Protein AF-F4X712-F1 (afdb_monomer)

Foldseek 3Di:
DDPDAAEDEDDDDPVVVVVCVVVVHHYDDDDPPDLVPDPCSVPVVVVVCVVVVPDDDPDPVSVVVVVVVD

pLDDT: mean 72.27, std 11.82, range [40.69, 92.25]

Radius of gyration: 16.44 Å; Cα contacts (8 Å, |Δi|>4): 39; chains: 1; bounding box: 32×35×41 Å

Nearest PDB structures (foldseek):
  2f7t-assembly1_A-2  TM=9.182E-01  e=9.171E-07  Drosophila mauritiana
  3k9j-assembly2_A  TM=8.949E-01  e=1.164E-03  Homo sapiens
  3f2k-assembly2_B  TM=8.802E-01  e=4.407E-03  Homo sapiens

Solvent-accessible surface area (backbone atoms only — not comparable to full-atom values): 4607 Å² total; per-residue (Å²): 131,86,84,78,84,59,75,49,80,66,95,67,58,76,72,56,50,58,54,35,54,75,69,72,45,49,71,55,93,67,70,88,90,47,61,84,76,36,72,56,52,60,53,51,50,48,56,48,50,61,60,51,73,79,57,86,73,91,48,71,67,53,51,53,50,52,70,72,70,109

Organism: Acromyrmex echinatior (NCBI:txid103372)

InterPro domains:
  IPR036397 Ribonuclease H superfamily [G3DSA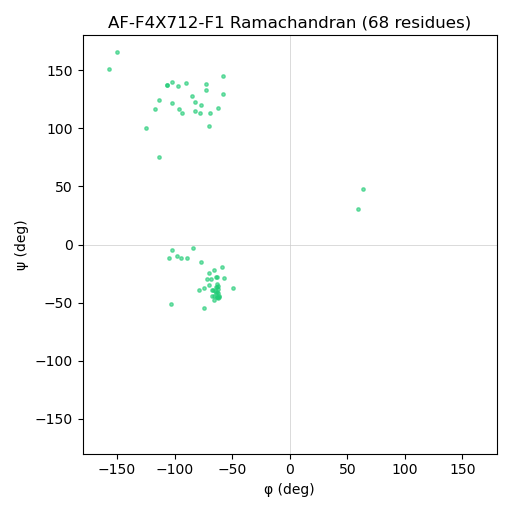:3.30.420.10] (1-69)
  IPR052709 Transposase-Methyltransferase Hybrid [PTHR46060] (3-65)

Mean predicted aligned error: 11.91 Å

Secondary structure (DSSP, 8-state):
---PPPEE-S---HHHHHHHHHTT-EEPPPPTT-TTS-HIIIIIHHHHHHHHTT---SSHHHHHHHHHH-

Structure (mmCIF, N/CA/C/O backbone):
data_AF-F4X712-F1
#
_entry.id   AF-F4X712-F1
#
loop_
_atom_site.group_PDB
_atom_site.id
_atom_site.type_symbol
_atom_site.label_atom_id
_atom_site.label_alt_id
_atom_site.label_comp_id
_atom_site.label_asym_id
_atom_site.label_entity_id
_atom_site.label_seq_id
_atom_site.pdbx_PDB_ins_code
_atom_site.Cartn_x
_atom_site.Cartn_y
_atom_site.Cartn_z
_atom_site.occupancy
_atom_site.B_iso_or_equiv
_atom_site.auth_seq_id
_atom_site.auth_comp_id
_atom_site.auth_asym_id
_atom_site.auth_atom_id
_atom_site.pdbx_PDB_model_num
ATOM 1 N N . MET A 1 1 ? -9.729 23.680 17.213 1.00 40.69 1 MET A N 1
ATOM 2 C CA . MET A 1 1 ? -8.984 22.846 16.244 1.00 40.69 1 MET A CA 1
ATOM 3 C C . MET A 1 1 ? -9.765 21.554 16.065 1.00 40.69 1 MET A C 1
ATOM 5 O O . MET A 1 1 ? -10.090 20.937 17.069 1.00 40.69 1 MET A O 1
ATOM 9 N N . ARG A 1 2 ? -10.198 21.217 14.844 1.00 49.50 2 ARG A N 1
ATOM 10 C CA . ARG A 1 2 ? -11.020 20.019 14.599 1.00 49.50 2 ARG A CA 1
ATOM 11 C C . ARG A 1 2 ? -10.095 18.803 14.611 1.00 49.50 2 ARG A C 1
ATOM 13 O O . ARG A 1 2 ? -9.231 18.708 13.742 1.00 49.50 2 ARG A O 1
ATOM 20 N N . GLN A 1 3 ? -10.240 17.918 15.593 1.00 57.50 3 GLN A N 1
ATOM 21 C CA . GLN 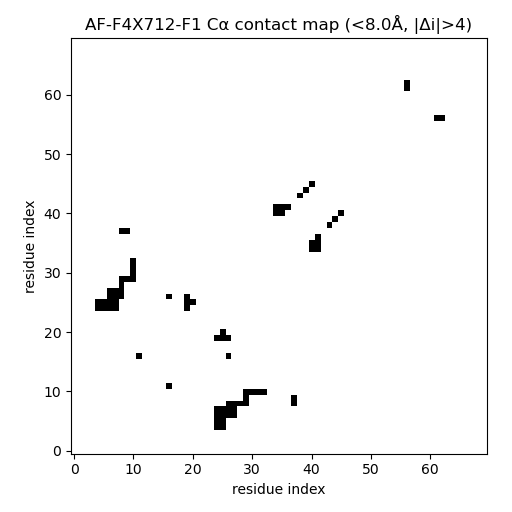A 1 3 ? -9.567 16.623 15.539 1.00 57.50 3 GLN A CA 1
ATOM 22 C C . GLN A 1 3 ? -10.232 15.805 14.433 1.00 57.50 3 GLN A C 1
ATOM 24 O O . GLN A 1 3 ? -11.423 15.511 14.504 1.00 57.50 3 GLN A O 1
ATOM 29 N N . HIS A 1 4 ? -9.482 15.531 13.369 1.00 58.97 4 HIS A N 1
ATOM 30 C CA . HIS A 1 4 ? -9.928 14.633 12.314 1.00 58.97 4 HIS A CA 1
ATOM 31 C C . HIS A 1 4 ? -9.652 13.212 12.794 1.00 58.97 4 HIS A C 1
ATOM 33 O O . HIS A 1 4 ? -8.526 12.886 13.165 1.00 58.97 4 HIS A O 1
ATOM 39 N N . LYS A 1 5 ? -10.706 12.399 12.852 1.00 62.75 5 LYS A N 1
ATOM 40 C CA . LYS A 1 5 ? -10.629 11.006 13.281 1.00 62.75 5 LYS A CA 1
ATOM 41 C C . LYS A 1 5 ? -10.054 10.183 12.130 1.00 62.75 5 LYS A C 1
ATOM 43 O O . LYS A 1 5 ? -10.620 10.191 11.039 1.00 62.75 5 LYS A O 1
ATOM 48 N N . VAL A 1 6 ? -8.923 9.523 12.364 1.00 68.81 6 VAL A N 1
ATOM 49 C CA . VAL A 1 6 ? -8.310 8.614 11.388 1.00 68.81 6 VAL A CA 1
ATOM 50 C C . VAL A 1 6 ? -8.964 7.246 11.538 1.00 68.81 6 VAL A C 1
ATOM 52 O O . VAL A 1 6 ? -9.044 6.715 12.647 1.00 68.81 6 VAL A O 1
ATOM 55 N N . ILE A 1 7 ? -9.448 6.706 10.421 1.00 68.75 7 ILE A N 1
ATOM 56 C CA . ILE A 1 7 ? -10.066 5.385 10.343 1.00 68.75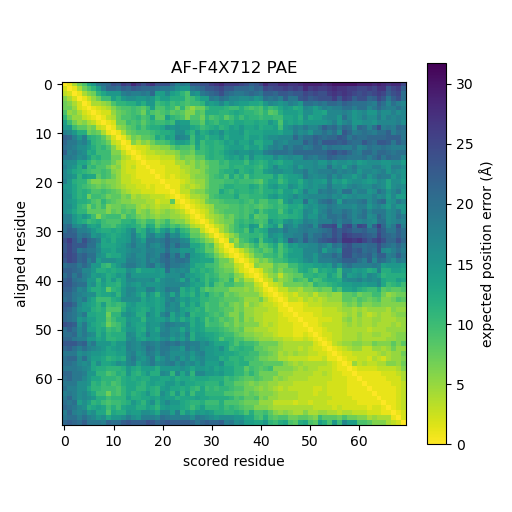 7 ILE A CA 1
ATOM 57 C C . ILE A 1 7 ? -9.156 4.503 9.495 1.00 68.75 7 ILE A C 1
ATOM 59 O O . ILE A 1 7 ? -8.849 4.857 8.355 1.00 68.75 7 ILE A O 1
ATOM 63 N N . LEU A 1 8 ? -8.731 3.368 10.047 1.00 64.50 8 LEU A N 1
ATOM 64 C CA . LEU A 1 8 ? -7.933 2.378 9.327 1.00 64.50 8 LEU A CA 1
ATOM 65 C C . LEU A 1 8 ? -8.756 1.143 8.971 1.00 64.50 8 LEU A C 1
ATOM 67 O O . LEU A 1 8 ? -9.495 0.614 9.804 1.00 64.50 8 LEU A O 1
ATOM 71 N N . LEU A 1 9 ? -8.562 0.665 7.741 1.00 61.94 9 LEU A N 1
ATOM 72 C CA . LEU A 1 9 ? -9.166 -0.548 7.201 1.00 61.94 9 LEU A CA 1
ATOM 73 C C . LEU A 1 9 ? -8.042 -1.472 6.701 1.00 61.94 9 LEU A C 1
ATOM 75 O O . LEU A 1 9 ? -7.469 -1.216 5.646 1.00 61.94 9 LEU A O 1
ATOM 79 N N . HIS A 1 10 ? -7.675 -2.489 7.486 1.00 62.62 10 HIS A N 1
ATOM 80 C CA . HIS A 1 10 ? -6.645 -3.473 7.125 1.00 62.62 10 HIS A CA 1
ATOM 81 C C . HIS A 1 10 ? -6.839 -4.777 7.920 1.00 62.62 10 HIS A C 1
ATOM 83 O O . HIS A 1 10 ? -7.294 -4.736 9.066 1.00 62.62 10 HIS A O 1
ATOM 89 N N . ASP A 1 11 ? -6.438 -5.920 7.355 1.00 62.22 11 ASP A N 1
ATOM 90 C CA . ASP A 1 11 ? -6.299 -7.180 8.094 1.00 62.22 11 ASP A CA 1
ATOM 91 C C . ASP A 1 11 ? -5.103 -7.068 9.055 1.00 62.22 11 ASP A C 1
ATOM 93 O O . ASP A 1 11 ? -3.938 -7.078 8.652 1.00 62.22 11 ASP A O 1
ATOM 97 N N . LEU A 1 12 ? -5.377 -6.853 10.342 1.00 63.22 12 LEU A N 1
ATOM 98 C CA . LEU A 1 12 ? -4.356 -6.534 11.343 1.00 63.22 12 LEU A CA 1
ATOM 99 C C . LEU A 1 12 ? -4.018 -7.765 12.185 1.00 63.22 12 LEU A C 1
ATOM 101 O O . LEU A 1 12 ? -4.870 -8.320 12.881 1.00 63.22 12 LEU A O 1
ATOM 105 N N . ALA A 1 13 ? -2.741 -8.157 12.182 1.00 65.94 13 ALA A N 1
ATOM 106 C CA . ALA A 1 13 ? -2.221 -9.106 13.159 1.00 65.94 13 ALA A CA 1
ATOM 107 C C . ALA A 1 13 ? -2.435 -8.559 14.583 1.00 65.94 13 ALA A C 1
ATOM 109 O O . ALA A 1 13 ? -2.331 -7.355 14.820 1.00 65.94 13 ALA A O 1
ATOM 110 N N . LYS A 1 14 ? -2.705 -9.447 15.546 1.00 64.75 14 LYS A N 1
ATOM 111 C CA . LYS A 1 14 ? -3.125 -9.100 16.919 1.00 64.75 14 LYS A CA 1
ATOM 112 C C . LYS A 1 14 ? -2.243 -8.038 17.601 1.00 64.75 14 LYS A C 1
ATOM 114 O O . LYS A 1 14 ? -2.768 -7.151 18.260 1.00 64.75 14 LYS A O 1
ATOM 119 N N . PHE A 1 15 ? -0.931 -8.089 17.368 1.00 70.00 15 PHE A N 1
ATOM 120 C CA . PHE A 1 15 ? 0.045 -7.125 17.887 1.00 70.00 15 PHE A CA 1
ATOM 121 C C . PHE A 1 15 ? -0.163 -5.690 17.365 1.00 70.00 15 PHE A C 1
ATOM 123 O O . PHE A 1 15 ? -0.010 -4.721 18.102 1.00 70.00 15 PHE A O 1
ATOM 130 N N . VAL A 1 16 ? -0.565 -5.535 16.101 1.00 69.62 16 VAL A N 1
ATOM 131 C CA . VAL A 1 16 ? -0.772 -4.215 15.484 1.00 69.62 16 VAL A CA 1
ATOM 132 C C . VAL A 1 16 ? -2.024 -3.539 16.047 1.00 69.62 16 VAL A C 1
ATOM 134 O O . VAL A 1 16 ? -2.062 -2.319 16.180 1.00 69.62 16 VAL A O 1
ATOM 137 N N . LYS A 1 17 ? -3.028 -4.325 16.457 1.00 69.56 17 LYS A N 1
ATOM 138 C CA . LYS A 1 17 ? -4.248 -3.805 17.085 1.00 69.56 17 LYS A CA 1
ATOM 139 C C . LYS A 1 17 ? -3.956 -3.095 18.412 1.00 69.56 17 LYS A C 1
ATOM 141 O O . LYS A 1 17 ? -4.437 -1.987 18.616 1.00 69.56 17 LYS A O 1
ATOM 146 N N . GLU A 1 18 ? -3.126 -3.6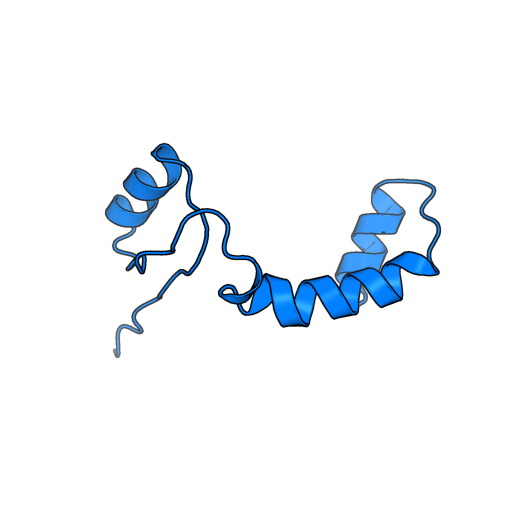95 19.265 1.00 76.00 18 GLU A N 1
ATOM 147 C CA . GLU A 1 18 ? -2.747 -3.122 20.568 1.00 76.00 18 GLU A CA 1
ATOM 148 C C . GLU A 1 18 ? -1.996 -1.787 20.403 1.00 76.00 18 GLU A C 1
ATOM 150 O O . GLU A 1 18 ? -2.242 -0.826 21.131 1.00 76.00 18 GLU A O 1
ATOM 155 N N . MET A 1 19 ? -1.134 -1.686 19.386 1.00 78.62 19 MET A N 1
ATOM 156 C CA . MET A 1 19 ? -0.429 -0.444 19.055 1.00 78.62 19 MET A CA 1
ATOM 157 C C . MET A 1 19 ? -1.375 0.648 18.527 1.00 78.62 19 MET A C 1
ATOM 159 O O . MET A 1 19 ? -1.223 1.816 18.878 1.00 78.62 19 MET A O 1
ATOM 163 N N . LEU A 1 20 ? -2.364 0.292 17.703 1.00 78.88 20 LEU A N 1
ATOM 164 C CA . LEU A 1 20 ? -3.342 1.247 17.165 1.00 78.88 20 LEU A CA 1
ATOM 165 C C . LEU A 1 20 ? -4.308 1.766 18.235 1.00 78.88 20 LEU A C 1
ATOM 167 O O . LEU A 1 20 ? -4.654 2.949 18.228 1.00 78.88 20 LEU A O 1
ATOM 171 N N . GLU A 1 21 ? -4.680 0.917 19.192 1.00 76.81 21 GLU A N 1
ATOM 172 C CA . GLU A 1 21 ? -5.430 1.324 20.382 1.00 76.81 21 GLU A CA 1
ATOM 173 C C . GLU A 1 21 ? -4.623 2.320 21.231 1.00 76.81 21 GLU A C 1
ATOM 175 O O . GLU A 1 21 ? -5.168 3.345 21.646 1.00 76.81 21 GLU A O 1
ATOM 180 N N . ALA A 1 22 ? -3.314 2.092 21.408 1.00 80.75 22 ALA A N 1
ATOM 181 C CA . ALA A 1 22 ? -2.416 3.028 22.092 1.00 80.75 22 ALA A CA 1
ATOM 182 C C . ALA A 1 22 ? -2.259 4.373 21.354 1.00 80.75 22 ALA A C 1
ATOM 184 O O . ALA A 1 22 ? -2.026 5.403 21.983 1.00 80.75 22 ALA A O 1
ATOM 185 N N . LEU A 1 23 ? -2.419 4.379 20.027 1.00 81.25 23 LEU A N 1
ATOM 186 C CA . LEU A 1 23 ? -2.416 5.587 19.195 1.00 81.25 23 LEU A CA 1
ATOM 187 C C . LEU A 1 23 ? -3.785 6.292 19.141 1.00 81.25 23 LEU A C 1
ATOM 189 O O . LEU A 1 23 ? -3.886 7.357 18.533 1.00 81.25 23 LEU A O 1
ATOM 193 N N . HIS A 1 24 ? -4.825 5.741 19.781 1.00 79.38 24 HIS A N 1
ATOM 194 C CA . HIS A 1 24 ? -6.219 6.205 19.718 1.00 79.38 24 HIS A CA 1
ATOM 195 C C . HIS A 1 24 ? -6.822 6.215 18.301 1.00 79.38 24 HIS A C 1
ATOM 197 O O . HIS A 1 24 ? -7.678 7.047 17.987 1.00 79.38 24 HIS A O 1
ATOM 203 N N . TRP A 1 25 ? -6.386 5.304 17.429 1.00 78.62 25 TRP A N 1
ATOM 204 C CA . TRP A 1 25 ? -6.925 5.183 16.073 1.00 78.62 25 TRP A CA 1
ATOM 205 C C . TRP A 1 25 ? -8.109 4.218 16.053 1.00 78.62 25 TRP A C 1
ATOM 207 O O . TRP A 1 25 ? -8.090 3.172 16.701 1.00 78.62 25 TRP A O 1
ATOM 217 N N . GLU A 1 26 ? -9.161 4.565 15.310 1.00 72.06 26 GLU A N 1
ATOM 218 C CA . GLU A 1 26 ? -10.325 3.692 15.184 1.00 72.06 26 GLU A CA 1
ATOM 219 C C . GLU A 1 26 ? -10.056 2.631 14.118 1.00 72.06 26 GLU A C 1
ATOM 221 O O . GLU A 1 26 ? -9.901 2.930 12.931 1.00 72.06 26 GLU A O 1
ATOM 226 N N . VAL A 1 27 ? -10.000 1.379 14.566 1.00 67.75 27 VAL A N 1
ATOM 227 C CA . VAL A 1 27 ? -9.890 0.210 13.697 1.00 67.75 27 VAL A CA 1
ATOM 228 C C . VAL A 1 27 ? -11.295 -0.304 13.417 1.00 67.75 27 VAL A C 1
ATOM 230 O O . VAL A 1 27 ? -11.978 -0.785 14.324 1.00 67.75 27 VAL A O 1
ATOM 233 N N . LEU A 1 28 ? -11.741 -0.201 12.166 1.00 68.25 28 LEU A N 1
ATOM 234 C CA . LEU A 1 28 ? -13.014 -0.788 11.758 1.00 68.25 28 LEU A CA 1
ATOM 235 C C . LEU A 1 28 ? -12.884 -2.319 11.692 1.00 68.25 28 LEU A C 1
ATOM 237 O O . LEU A 1 28 ? -11.873 -2.822 11.197 1.00 68.25 28 LEU A O 1
ATOM 241 N N . PRO A 1 29 ? -13.888 -3.077 12.169 1.00 62.97 29 PRO A N 1
ATOM 242 C CA . PRO A 1 29 ? -13.877 -4.528 12.056 1.00 62.97 29 PRO A CA 1
ATOM 243 C C . PRO A 1 29 ? -13.870 -4.930 10.576 1.00 62.97 29 PRO A C 1
ATOM 245 O O . PRO A 1 29 ? -14.812 -4.634 9.842 1.00 62.97 29 PRO A O 1
ATOM 248 N N . HIS A 1 30 ? -12.801 -5.602 10.151 1.00 61.38 30 HIS A N 1
ATOM 249 C CA . HIS A 1 30 ? -12.675 -6.187 8.820 1.00 61.38 30 HIS A CA 1
ATOM 250 C C . HIS A 1 30 ? -12.909 -7.699 8.901 1.00 61.38 30 HIS A C 1
ATOM 252 O O . HIS A 1 30 ? -12.492 -8.350 9.862 1.00 61.38 30 HIS A O 1
ATOM 258 N N . ALA A 1 31 ? -13.624 -8.254 7.924 1.00 58.28 31 ALA A N 1
ATOM 259 C CA . ALA A 1 31 ? -13.773 -9.697 7.803 1.00 58.28 31 ALA A CA 1
ATOM 260 C C . ALA A 1 31 ? -12.445 -10.291 7.320 1.00 58.28 31 ALA A C 1
ATOM 262 O O . ALA A 1 31 ? -11.869 -9.778 6.367 1.00 58.28 31 ALA A O 1
ATOM 263 N N . ALA A 1 32 ? -11.980 -11.366 7.959 1.00 56.88 32 ALA A N 1
ATOM 264 C CA . ALA A 1 32 ? -10.736 -12.014 7.559 1.00 56.88 32 ALA A CA 1
ATOM 265 C C . ALA A 1 32 ? -10.806 -12.457 6.086 1.00 56.88 32 ALA A C 1
ATOM 267 O O . ALA A 1 32 ? -11.752 -13.153 5.710 1.00 56.88 32 ALA A O 1
ATOM 268 N N . TYR A 1 33 ? -9.792 -12.099 5.289 1.00 54.06 33 TYR A N 1
ATOM 269 C CA . TYR A 1 33 ? -9.632 -12.500 3.884 1.00 54.06 33 TYR A CA 1
ATOM 270 C C . TYR A 1 33 ? -10.729 -12.004 2.930 1.00 54.06 33 TYR A C 1
ATOM 272 O O . TYR A 1 33 ? -11.238 -12.772 2.112 1.00 54.06 33 TYR A O 1
ATOM 280 N N . SER A 1 34 ? -11.074 -10.717 2.986 1.00 60.88 34 SER A N 1
ATOM 281 C CA . SER A 1 34 ? -11.991 -10.103 2.019 1.00 60.88 34 SER A CA 1
ATOM 282 C C . SER A 1 34 ? -11.262 -9.064 1.150 1.00 60.88 34 SER A C 1
ATOM 284 O O . SER A 1 34 ? -11.471 -7.866 1.344 1.00 60.88 34 SER A O 1
ATOM 286 N N . PRO A 1 35 ? -10.433 -9.485 0.170 1.00 56.22 35 PRO A N 1
ATOM 287 C CA . PRO A 1 35 ? -9.699 -8.567 -0.715 1.00 56.22 35 PRO A CA 1
ATOM 288 C C . PRO A 1 35 ? -10.616 -7.622 -1.515 1.00 56.22 35 PRO A C 1
ATOM 290 O O . PRO A 1 35 ? -10.186 -6.565 -1.959 1.00 56.22 35 PRO A O 1
ATOM 293 N N . ASP A 1 36 ? -11.904 -7.949 -1.652 1.00 59.88 36 ASP A N 1
ATOM 294 C CA . ASP A 1 36 ? -12.904 -7.073 -2.278 1.00 59.88 36 ASP A CA 1
ATOM 295 C C . ASP A 1 36 ? -13.373 -5.914 -1.371 1.00 59.88 36 ASP A C 1
ATOM 297 O O . ASP A 1 36 ? -14.003 -4.969 -1.844 1.00 59.88 36 ASP A O 1
ATOM 301 N N . CYS A 1 37 ? -13.094 -5.973 -0.064 1.00 57.16 37 CYS A N 1
ATOM 302 C CA . CYS A 1 37 ? -13.552 -4.989 0.922 1.00 57.16 37 CYS A CA 1
ATOM 303 C C . CYS A 1 37 ? -12.504 -3.920 1.257 1.00 57.16 37 CYS A C 1
ATOM 305 O O . CYS A 1 37 ? -12.838 -2.953 1.945 1.00 57.16 37 CYS A O 1
ATOM 307 N N . ALA A 1 38 ? -11.255 -4.073 0.814 1.00 64.44 38 ALA A N 1
ATOM 308 C CA . ALA A 1 38 ? -10.217 -3.066 0.982 1.00 64.44 38 ALA A CA 1
ATOM 309 C C . ALA A 1 38 ? -10.121 -2.211 -0.297 1.00 64.44 38 ALA A C 1
ATOM 311 O O . ALA A 1 38 ? -9.773 -2.724 -1.362 1.00 64.44 38 ALA A O 1
ATOM 312 N N . PRO A 1 39 ? -10.399 -0.894 -0.231 1.00 61.53 39 PRO A N 1
ATOM 313 C CA . PRO A 1 39 ? -10.316 -0.019 -1.403 1.00 61.53 39 PRO A CA 1
ATOM 314 C C . PRO A 1 39 ? -8.928 -0.015 -2.070 1.00 61.53 39 PRO A C 1
ATOM 316 O O . PRO A 1 39 ? -8.834 0.186 -3.282 1.00 61.53 39 PRO A O 1
ATOM 319 N N . SER A 1 40 ? -7.860 -0.263 -1.298 1.00 61.25 40 SER A N 1
ATOM 320 C CA . SER A 1 40 ? -6.492 -0.445 -1.802 1.00 61.25 40 SER A CA 1
ATOM 321 C C . SER A 1 40 ? -6.363 -1.668 -2.709 1.00 61.25 40 SER A C 1
ATOM 323 O O . SER A 1 40 ? -5.776 -1.582 -3.786 1.00 61.25 40 SER A O 1
ATOM 325 N N . ASP A 1 41 ? -6.943 -2.791 -2.302 1.00 64.50 41 ASP A N 1
ATOM 326 C CA . ASP A 1 41 ? -6.744 -4.103 -2.924 1.00 64.50 41 ASP A CA 1
ATOM 327 C C . ASP A 1 41 ? -7.486 -4.201 -4.254 1.00 64.50 41 ASP A C 1
ATOM 329 O O . ASP A 1 41 ? -6.943 -4.703 -5.241 1.00 64.50 41 ASP A O 1
ATOM 333 N N . TYR A 1 42 ? -8.682 -3.615 -4.333 1.00 63.25 42 TYR A N 1
ATOM 334 C CA . TYR A 1 42 ? -9.469 -3.635 -5.561 1.00 63.25 42 TYR A CA 1
ATOM 335 C C . TYR A 1 42 ? -9.009 -2.606 -6.609 1.00 63.25 42 TYR A C 1
ATOM 337 O O . TYR A 1 42 ? -9.006 -2.912 -7.804 1.00 63.25 42 TYR A O 1
ATOM 345 N N . HIS A 1 43 ? -8.625 -1.391 -6.197 1.00 65.44 43 HIS A N 1
ATOM 346 C CA . HIS A 1 43 ? -8.316 -0.303 -7.137 1.00 65.44 43 HIS A CA 1
ATOM 347 C C . HIS A 1 43 ? -6.816 -0.060 -7.327 1.00 65.44 43 HIS A C 1
ATOM 349 O O . HIS A 1 43 ? -6.351 -0.018 -8.467 1.00 65.44 43 HIS A O 1
ATOM 355 N N . LEU A 1 44 ? -6.056 0.091 -6.239 1.00 71.62 44 LEU A N 1
ATOM 356 C CA . LEU A 1 44 ? -4.645 0.479 -6.308 1.00 71.62 44 LEU A CA 1
ATOM 357 C C . LEU A 1 44 ? -3.780 -0.693 -6.775 1.00 71.62 44 LEU A C 1
ATOM 359 O O . LEU A 1 44 ? -3.090 -0.590 -7.788 1.00 71.62 44 LEU A O 1
ATOM 363 N N . PHE A 1 45 ? -3.874 -1.836 -6.096 1.00 72.19 45 PHE A N 1
ATOM 364 C CA . PHE A 1 45 ? -3.047 -3.001 -6.411 1.00 72.19 45 PHE A CA 1
ATOM 365 C C . PHE A 1 45 ? -3.399 -3.637 -7.757 1.00 72.19 45 PHE A C 1
ATOM 367 O O . PHE A 1 45 ? -2.510 -4.142 -8.436 1.00 72.19 45 PHE A O 1
ATOM 374 N N . ARG A 1 46 ? -4.658 -3.543 -8.206 1.00 75.69 46 ARG A N 1
ATOM 375 C CA . ARG A 1 46 ? -5.048 -3.988 -9.552 1.00 75.69 46 ARG A CA 1
ATOM 376 C C . ARG A 1 46 ? -4.403 -3.140 -10.648 1.00 75.69 46 ARG A C 1
ATOM 378 O O . ARG A 1 46 ? -3.844 -3.695 -11.587 1.00 75.69 46 ARG A O 1
ATOM 385 N N . SER A 1 47 ? -4.455 -1.812 -10.531 1.00 77.88 47 SER A N 1
ATOM 386 C CA . SER A 1 47 ? -3.802 -0.918 -11.498 1.00 77.88 47 SER A CA 1
ATOM 387 C C . SER A 1 47 ? -2.285 -1.107 -11.491 1.00 77.88 47 SER A C 1
ATOM 389 O O . SER A 1 47 ? -1.658 -1.154 -12.546 1.00 77.88 47 SER A O 1
ATOM 391 N N . MET A 1 48 ? -1.707 -1.271 -10.299 1.00 82.88 48 MET A N 1
ATOM 392 C CA . MET A 1 48 ? -0.281 -1.518 -10.116 1.00 82.88 48 MET A CA 1
ATOM 393 C C . MET A 1 48 ? 0.146 -2.854 -10.736 1.00 82.88 48 MET A C 1
ATOM 395 O O . MET A 1 48 ? 1.155 -2.903 -11.424 1.00 82.88 48 MET A O 1
ATOM 399 N N . ALA A 1 49 ? -0.644 -3.919 -10.574 1.00 82.31 49 ALA A N 1
ATOM 400 C CA . ALA A 1 49 ? -0.370 -5.226 -11.171 1.00 82.31 49 ALA A CA 1
ATOM 401 C C . ALA A 1 49 ? -0.357 -5.189 -12.707 1.00 82.31 49 ALA A C 1
ATOM 403 O O . ALA A 1 49 ? 0.458 -5.872 -13.319 1.00 82.31 49 ALA A O 1
ATOM 404 N N . HIS A 1 50 ? -1.221 -4.380 -13.330 1.00 82.31 50 HIS A N 1
ATOM 405 C CA . HIS A 1 50 ? -1.188 -4.179 -14.779 1.00 82.31 50 HIS A CA 1
ATOM 406 C C . HIS A 1 50 ? 0.092 -3.474 -15.238 1.00 82.31 50 HIS A C 1
ATOM 408 O O . HIS A 1 50 ? 0.703 -3.924 -16.199 1.00 82.31 50 HIS A O 1
ATOM 414 N N . ALA A 1 51 ? 0.518 -2.420 -14.539 1.00 82.12 51 ALA A N 1
ATOM 415 C CA . ALA A 1 51 ? 1.755 -1.708 -14.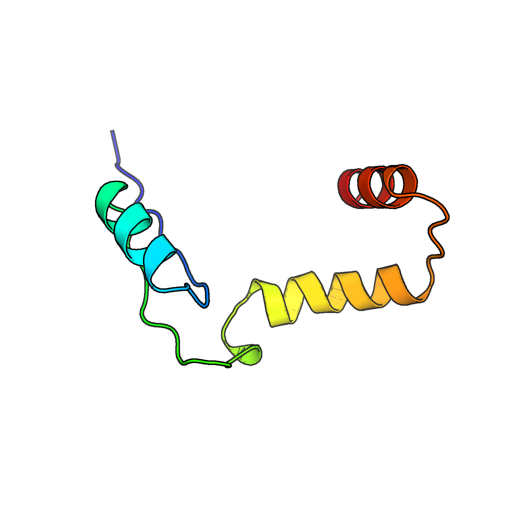864 1.00 82.12 51 ALA A CA 1
ATOM 416 C C . ALA A 1 51 ? 3.006 -2.576 -14.619 1.00 82.12 51 ALA A C 1
ATOM 418 O O . ALA A 1 51 ? 3.919 -2.598 -15.434 1.00 82.12 51 ALA A O 1
ATOM 419 N N . LEU A 1 52 ? 3.014 -3.360 -13.537 1.00 85.50 52 LEU A N 1
ATOM 420 C CA . LEU A 1 52 ? 4.114 -4.266 -13.190 1.00 85.50 52 LEU A CA 1
ATOM 421 C C . LEU A 1 52 ? 4.238 -5.470 -14.132 1.00 85.50 52 LEU A C 1
ATOM 423 O O . LEU A 1 52 ? 5.318 -6.042 -14.230 1.00 8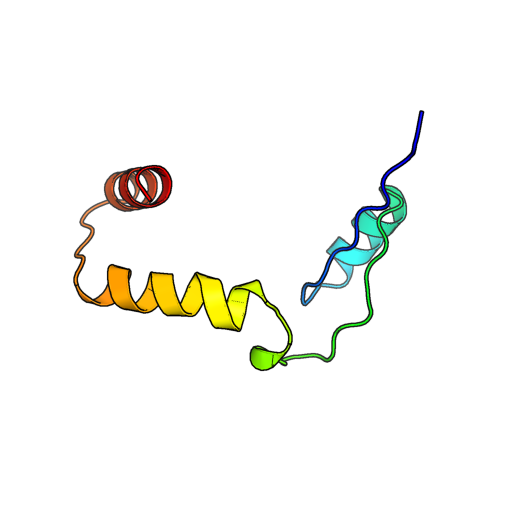5.50 52 LEU A O 1
ATOM 427 N N . ALA A 1 53 ? 3.160 -5.883 -14.808 1.00 85.50 53 ALA A N 1
ATOM 428 C CA . ALA A 1 53 ? 3.185 -7.039 -15.706 1.00 85.50 53 ALA A CA 1
ATOM 429 C C . ALA A 1 53 ? 4.078 -6.830 -16.942 1.00 85.50 53 ALA A C 1
ATOM 431 O O . ALA A 1 53 ? 4.507 -7.808 -17.554 1.00 85.50 53 ALA A O 1
ATOM 432 N N . GLU A 1 54 ? 4.349 -5.575 -17.305 1.00 82.12 54 GLU A N 1
ATOM 433 C CA . GLU A 1 54 ? 5.167 -5.199 -18.464 1.00 82.12 54 GLU A CA 1
ATOM 434 C C . GLU A 1 54 ? 6.591 -4.763 -18.073 1.00 82.12 54 GLU A C 1
ATOM 436 O O . GLU A 1 54 ? 7.430 -4.541 -18.948 1.00 82.12 54 GLU A O 1
ATOM 441 N N . GLU A 1 55 ? 6.895 -4.675 -16.774 1.00 83.88 55 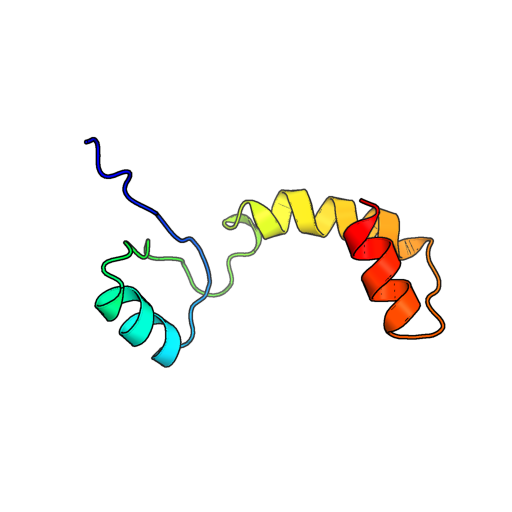GLU A N 1
ATOM 442 C CA . GLU A 1 55 ? 8.153 -4.129 -16.264 1.00 83.88 55 GLU A CA 1
ATOM 443 C C . GLU A 1 55 ? 9.079 -5.231 -15.721 1.00 83.88 55 GLU A C 1
ATOM 445 O O . GLU A 1 55 ? 8.661 -6.139 -15.001 1.00 83.88 55 GLU A O 1
ATOM 450 N N . HIS A 1 56 ? 10.374 -5.147 -16.039 1.00 87.31 56 HIS A N 1
ATOM 451 C CA . HI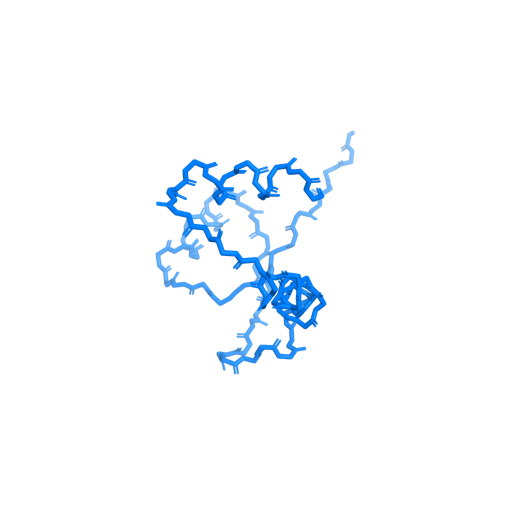S A 1 56 ? 11.398 -6.057 -15.523 1.00 87.31 56 HIS A CA 1
ATOM 452 C C . HIS A 1 56 ? 12.416 -5.287 -14.683 1.00 87.31 56 HIS A C 1
ATOM 454 O O . HIS A 1 56 ? 13.165 -4.459 -15.202 1.00 87.31 56 HIS A O 1
ATOM 460 N N . PHE A 1 57 ? 12.482 -5.608 -13.393 1.00 88.19 57 PHE A N 1
ATOM 461 C CA . PHE A 1 57 ? 13.432 -5.010 -12.458 1.00 88.19 57 PHE A CA 1
ATOM 462 C C . PHE A 1 57 ? 14.656 -5.907 -12.283 1.00 88.19 57 PHE A C 1
ATOM 464 O O . PHE A 1 57 ? 14.522 -7.121 -12.123 1.00 88.19 57 PHE A O 1
ATOM 471 N N . ASN A 1 58 ? 15.851 -5.312 -12.288 1.00 90.12 58 ASN A N 1
ATOM 472 C CA . ASN A 1 58 ? 17.112 -6.040 -12.105 1.00 90.12 58 ASN A CA 1
ATOM 473 C C . ASN A 1 58 ? 17.709 -5.831 -10.707 1.00 90.12 58 ASN A C 1
ATOM 475 O O . ASN A 1 58 ? 18.633 -6.543 -10.314 1.00 90.12 58 ASN A O 1
ATOM 479 N N . SER A 1 59 ? 17.183 -4.866 -9.952 1.00 91.94 59 SER A N 1
ATOM 480 C CA . SER A 1 59 ? 17.637 -4.513 -8.613 1.00 91.94 59 SER A CA 1
ATOM 481 C C . SER A 1 59 ? 16.491 -3.972 -7.755 1.00 91.94 59 SER A C 1
ATOM 483 O O . SER A 1 59 ? 15.430 -3.602 -8.258 1.00 91.94 59 SER A O 1
ATOM 485 N N . TYR A 1 60 ? 16.719 -3.906 -6.443 1.00 89.94 60 TYR A N 1
ATOM 486 C CA . TYR A 1 60 ? 15.791 -3.262 -5.511 1.00 89.94 60 TYR A CA 1
ATOM 487 C C . TYR A 1 60 ? 15.656 -1.754 -5.783 1.00 89.94 60 TYR A C 1
ATOM 489 O O . TYR A 1 60 ? 14.560 -1.208 -5.698 1.00 89.94 60 TYR A O 1
ATOM 497 N N . GLU A 1 61 ? 16.751 -1.095 -6.169 1.00 92.25 61 GLU A N 1
ATOM 498 C CA . GLU A 1 61 ? 16.769 0.338 -6.487 1.00 92.25 61 GLU A CA 1
ATOM 499 C C . GLU A 1 61 ? 15.879 0.669 -7.695 1.00 92.25 61 GLU A C 1
ATOM 501 O O . GLU A 1 61 ? 15.225 1.712 -7.710 1.00 92.25 61 GLU A O 1
ATOM 506 N N . ASP A 1 62 ? 15.788 -0.235 -8.678 1.00 87.44 62 ASP A N 1
ATOM 507 C CA . ASP A 1 62 ? 14.881 -0.075 -9.821 1.00 87.44 62 ASP A CA 1
ATOM 508 C C . ASP A 1 62 ? 13.408 -0.100 -9.378 1.00 87.44 62 ASP A C 1
ATOM 510 O O . ASP A 1 62 ? 12.604 0.704 -9.855 1.00 87.44 62 ASP A O 1
ATOM 514 N N . VAL A 1 63 ? 13.063 -0.981 -8.430 1.00 88.25 63 VAL A N 1
ATOM 515 C CA . VAL A 1 63 ? 11.709 -1.083 -7.856 1.00 88.25 63 VAL A CA 1
ATOM 516 C C . VAL A 1 63 ? 11.370 0.166 -7.044 1.00 88.25 63 VAL A C 1
ATOM 518 O O . VAL A 1 63 ? 10.278 0.719 -7.181 1.00 88.25 63 VAL A O 1
ATOM 521 N N . GLU A 1 64 ? 12.305 0.642 -6.219 1.00 89.12 64 GLU A N 1
ATOM 522 C CA . GLU A 1 64 ? 12.125 1.853 -5.413 1.00 89.12 64 GLU A CA 1
ATOM 523 C C . GLU A 1 64 ? 11.928 3.081 -6.306 1.00 89.12 64 GLU A C 1
ATOM 525 O O . GLU A 1 64 ? 10.988 3.854 -6.119 1.00 89.12 64 GLU A O 1
ATOM 530 N N . LYS A 1 65 ? 12.759 3.226 -7.342 1.00 89.19 65 LYS A N 1
ATOM 531 C CA . LYS A 1 65 ? 12.643 4.321 -8.302 1.00 89.19 65 LYS A CA 1
ATOM 532 C C . LYS A 1 65 ? 11.304 4.291 -9.031 1.00 89.19 65 LYS A C 1
ATOM 534 O O . LYS A 1 65 ? 10.672 5.336 -9.159 1.00 89.19 65 LYS A O 1
ATOM 539 N N . TRP A 1 66 ? 10.858 3.123 -9.484 1.00 87.88 66 TRP A N 1
ATOM 540 C CA . TRP A 1 66 ? 9.561 2.958 -10.140 1.00 87.88 66 TRP A CA 1
ATOM 541 C C . TRP A 1 66 ? 8.401 3.325 -9.210 1.00 87.88 66 TRP A C 1
ATOM 543 O O . TRP A 1 66 ? 7.542 4.119 -9.586 1.00 87.88 66 TRP A O 1
ATOM 553 N N . SER A 1 67 ? 8.439 2.862 -7.956 1.00 82.44 67 SER A N 1
ATOM 554 C CA . SER A 1 67 ? 7.418 3.177 -6.949 1.00 82.44 67 SER A CA 1
ATOM 555 C C . SER A 1 67 ? 7.336 4.668 -6.611 1.00 82.44 67 SER A C 1
ATOM 557 O O . SER A 1 67 ? 6.279 5.130 -6.191 1.00 82.44 67 SER A O 1
ATOM 559 N N . LEU A 1 68 ? 8.438 5.408 -6.751 1.00 82.75 68 LEU A N 1
ATOM 560 C CA . LEU A 1 68 ? 8.499 6.854 -6.518 1.00 82.75 68 LEU A CA 1
ATOM 561 C C . LEU A 1 68 ? 8.176 7.684 -7.770 1.00 82.75 68 LEU A C 1
ATOM 563 O O . LEU A 1 68 ? 8.027 8.901 -7.668 1.00 82.75 68 LEU A O 1
ATOM 567 N N . SER A 1 69 ? 8.114 7.045 -8.941 1.00 77.88 69 SER A N 1
ATOM 568 C CA . SER A 1 69 ? 7.852 7.696 -10.231 1.00 77.88 69 SER A CA 1
ATOM 569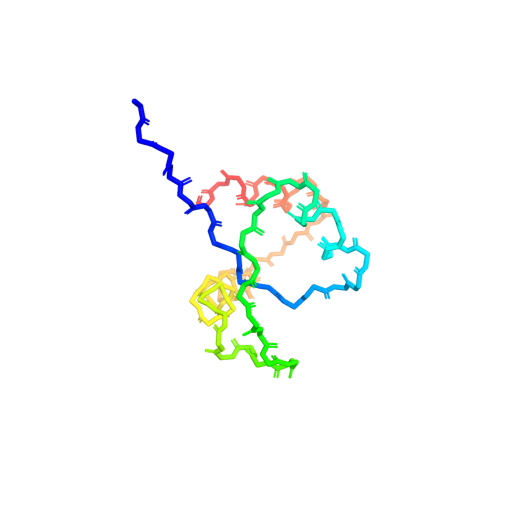 C C . SER A 1 69 ? 6.373 7.667 -10.643 1.00 77.88 69 SER A C 1
ATOM 571 O O . SER A 1 69 ? 6.024 8.335 -11.617 1.00 77.88 69 SER A O 1
ATOM 573 N N . GLY A 1 70 ? 5.544 6.879 -9.945 1.00 62.66 70 GLY A N 1
ATOM 574 C CA . GLY A 1 70 ? 4.106 6.703 -10.194 1.00 62.66 70 GLY A CA 1
ATOM 575 C C . GLY A 1 70 ? 3.217 7.804 -9.628 1.00 62.66 70 GLY A C 1
ATOM 576 O O . GLY A 1 70 ? 3.554 8.361 -8.560 1.00 62.66 70 GLY A O 1
#

Sequence (70 aa):
MRQHKVILLHDLAKFVKEMLEALHWEVLPHAAYSPDCAPSDYHLFRSMAHALAEEHFNSYEDVEKWSLSG